Protein AF-A0A957U032-F1 (afdb_monomer)

Structure (mmCIF, N/CA/C/O backbone):
data_AF-A0A957U032-F1
#
_entry.id   AF-A0A957U032-F1
#
loop_
_atom_site.group_PDB
_atom_site.id
_atom_site.type_symbol
_atom_site.label_atom_id
_atom_site.label_alt_id
_atom_site.label_comp_id
_atom_site.label_asym_id
_atom_site.label_entity_id
_atom_site.label_seq_id
_atom_site.pdbx_PDB_ins_code
_atom_site.Cartn_x
_atom_site.Cartn_y
_atom_site.Cartn_z
_atom_site.occupancy
_atom_site.B_iso_or_equiv
_atom_site.auth_seq_id
_atom_site.auth_comp_id
_atom_site.auth_asym_id
_atom_site.auth_atom_id
_atom_site.pdbx_PDB_model_num
ATOM 1 N N . TRP A 1 1 ? 12.191 -0.478 -5.167 1.00 81.12 1 TRP A N 1
ATOM 2 C CA . TRP A 1 1 ? 11.849 0.961 -5.157 1.00 81.12 1 TRP A CA 1
ATOM 3 C C . TRP A 1 1 ? 10.814 1.376 -6.224 1.00 81.12 1 TRP A C 1
ATOM 5 O O . TRP A 1 1 ? 9.989 2.217 -5.914 1.00 81.12 1 TRP A O 1
ATOM 15 N N . ARG A 1 2 ? 10.763 0.808 -7.448 1.00 90.50 2 ARG A N 1
ATOM 16 C CA . ARG A 1 2 ? 9.747 1.198 -8.472 1.00 90.50 2 ARG A CA 1
ATOM 17 C C . ARG A 1 2 ? 8.298 1.026 -8.0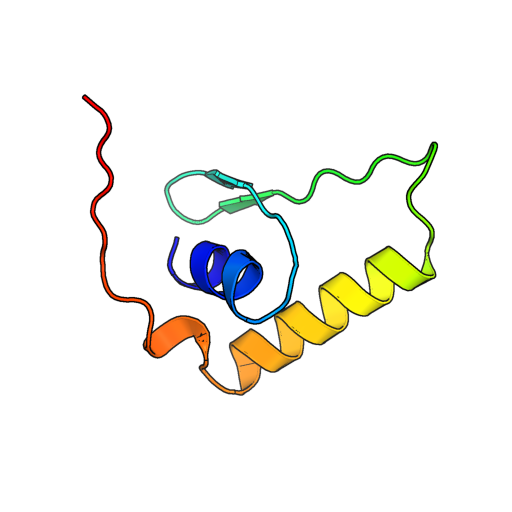19 1.00 90.50 2 ARG A C 1
ATOM 19 O O . ARG A 1 2 ? 7.483 1.923 -8.180 1.00 90.50 2 ARG A O 1
ATOM 26 N N . ILE A 1 3 ? 7.999 -0.138 -7.443 1.00 91.56 3 ILE A N 1
ATOM 27 C CA . ILE A 1 3 ? 6.666 -0.464 -6.919 1.00 91.56 3 ILE A CA 1
ATOM 28 C C . ILE A 1 3 ? 6.306 0.470 -5.758 1.00 91.56 3 ILE A C 1
ATOM 30 O O . ILE A 1 3 ? 5.192 0.962 -5.706 1.00 91.56 3 ILE A O 1
ATOM 34 N N . ASP A 1 4 ? 7.266 0.772 -4.886 1.00 92.44 4 ASP A N 1
ATOM 35 C CA . ASP A 1 4 ? 7.109 1.706 -3.765 1.00 92.44 4 ASP A CA 1
ATOM 36 C C . ASP A 1 4 ? 6.743 3.125 -4.243 1.00 92.44 4 ASP A C 1
ATOM 38 O O . ASP A 1 4 ? 5.735 3.680 -3.815 1.00 92.44 4 ASP A O 1
ATOM 42 N N . GLN A 1 5 ? 7.458 3.658 -5.239 1.00 91.69 5 GLN A N 1
ATOM 43 C CA . GLN A 1 5 ? 7.106 4.937 -5.869 1.00 91.69 5 GLN A CA 1
ATOM 44 C C . GLN A 1 5 ? 5.718 4.903 -6.513 1.00 91.69 5 GLN A C 1
ATOM 46 O O . GLN A 1 5 ? 4.926 5.831 -6.360 1.00 91.69 5 GLN A O 1
ATOM 51 N N . ALA A 1 6 ? 5.397 3.819 -7.209 1.00 93.12 6 ALA A N 1
ATOM 52 C CA . ALA A 1 6 ? 4.093 3.663 -7.824 1.00 93.12 6 ALA A CA 1
ATOM 53 C C . ALA A 1 6 ? 2.968 3.612 -6.777 1.00 93.12 6 ALA A C 1
ATOM 55 O O . ALA A 1 6 ? 1.911 4.201 -6.987 1.00 93.12 6 ALA A O 1
ATOM 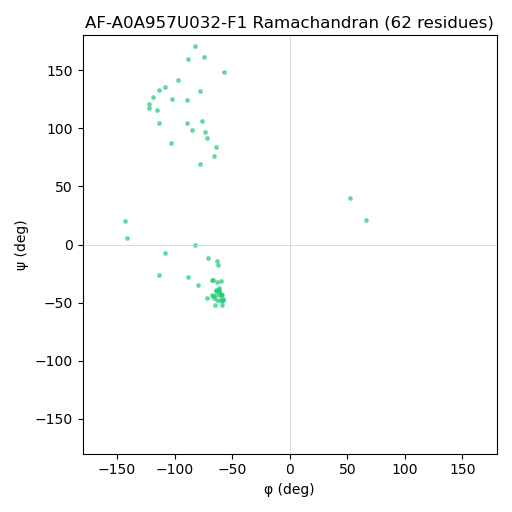56 N N . MET A 1 7 ? 3.185 2.945 -5.642 1.00 93.31 7 MET A N 1
ATOM 57 C CA . MET A 1 7 ? 2.213 2.885 -4.550 1.00 93.31 7 MET A CA 1
ATOM 58 C C . MET A 1 7 ? 1.895 4.287 -4.012 1.00 93.31 7 MET A C 1
ATOM 60 O O . MET A 1 7 ? 0.719 4.617 -3.855 1.00 93.31 7 MET A O 1
ATOM 64 N N . ILE A 1 8 ? 2.920 5.128 -3.834 1.00 92.88 8 ILE A N 1
ATOM 65 C CA . ILE A 1 8 ? 2.771 6.511 -3.358 1.00 92.88 8 ILE A CA 1
ATOM 66 C C . ILE A 1 8 ? 1.992 7.356 -4.373 1.00 92.88 8 ILE A C 1
ATOM 68 O O . ILE A 1 8 ? 1.004 7.996 -4.021 1.00 92.88 8 ILE A O 1
ATOM 72 N N . HIS A 1 9 ? 2.416 7.343 -5.639 1.00 91.19 9 HIS A N 1
ATOM 73 C CA . HIS A 1 9 ? 1.927 8.300 -6.641 1.00 91.19 9 HIS A CA 1
ATOM 74 C C . HIS A 1 9 ? 0.659 7.855 -7.378 1.00 91.19 9 HIS A C 1
ATOM 76 O O . HIS A 1 9 ? -0.096 8.706 -7.837 1.00 91.19 9 HIS A O 1
ATOM 82 N N . ALA A 1 10 ? 0.422 6.547 -7.523 1.00 91.00 10 ALA A N 1
ATOM 83 C CA . ALA A 1 10 ? -0.699 6.008 -8.303 1.00 91.00 10 ALA A CA 1
ATOM 84 C C . ALA A 1 10 ? -1.754 5.272 -7.463 1.00 91.00 10 ALA A C 1
ATOM 86 O O . ALA A 1 10 ? -2.909 5.216 -7.878 1.00 91.00 10 ALA A O 1
ATOM 87 N N . ALA A 1 11 ? -1.394 4.712 -6.301 1.00 90.94 11 ALA A N 1
ATOM 88 C CA . ALA A 1 11 ? -2.325 3.948 -5.457 1.00 90.94 11 ALA A CA 1
ATOM 89 C C . ALA A 1 11 ? -2.731 4.667 -4.157 1.00 90.94 11 ALA A C 1
ATOM 91 O O . ALA A 1 11 ? -3.621 4.183 -3.451 1.00 90.94 11 ALA A O 1
ATOM 92 N N . ASN A 1 12 ? -2.106 5.812 -3.847 1.00 92.06 12 ASN A N 1
ATOM 93 C CA . ASN A 1 12 ? -2.257 6.526 -2.577 1.00 92.06 12 ASN A CA 1
ATOM 94 C C . ASN A 1 12 ? -2.011 5.612 -1.357 1.00 92.06 12 ASN A C 1
ATOM 96 O O . ASN A 1 12 ? -2.739 5.650 -0.367 1.00 92.06 12 ASN A O 1
ATOM 100 N N . VAL A 1 13 ? -1.006 4.741 -1.459 1.00 93.31 13 VAL A N 1
ATOM 101 C CA . VAL A 1 13 ? -0.529 3.878 -0.374 1.00 93.31 13 VAL A CA 1
ATOM 102 C C . VAL A 1 13 ? 0.876 4.344 -0.026 1.00 93.31 13 VAL A C 1
ATOM 104 O O . VAL A 1 13 ? 1.686 4.533 -0.928 1.00 93.31 13 VAL A O 1
ATOM 107 N N . LEU A 1 14 ? 1.172 4.523 1.263 1.00 92.75 14 LEU A N 1
ATOM 108 C CA . LEU A 1 14 ? 2.476 4.992 1.746 1.00 92.75 14 LEU A CA 1
ATOM 109 C C . LEU A 1 14 ? 3.311 3.831 2.319 1.00 92.75 14 LEU A C 1
ATOM 111 O O . LEU A 1 14 ? 3.228 3.545 3.516 1.00 92.75 14 LEU A O 1
ATOM 115 N N . PRO A 1 15 ? 4.088 3.126 1.479 1.00 92.62 15 PRO A N 1
ATOM 116 C CA . PRO A 1 15 ? 5.097 2.173 1.919 1.00 92.62 15 PRO A CA 1
ATOM 117 C C . PRO A 1 15 ? 6.431 2.823 2.311 1.00 92.62 15 PRO A C 1
ATOM 119 O O . PRO A 1 15 ? 6.683 4.002 2.074 1.00 92.62 15 PRO A O 1
ATOM 122 N N . ASP A 1 16 ? 7.298 1.996 2.894 1.00 92.19 16 ASP A N 1
ATOM 123 C CA . ASP A 1 16 ? 8.723 2.268 3.073 1.00 92.19 16 ASP A CA 1
ATOM 124 C C . ASP A 1 16 ? 9.560 1.165 2.406 1.00 92.19 16 ASP A C 1
ATOM 126 O O . ASP A 1 16 ? 9.508 -0.006 2.805 1.00 92.19 16 ASP A O 1
ATOM 130 N N . PHE A 1 17 ? 10.353 1.531 1.399 1.00 91.00 17 PHE A N 1
ATOM 131 C CA . PHE A 1 17 ? 11.281 0.621 0.736 1.00 91.00 17 PHE A CA 1
ATOM 132 C C . PHE A 1 17 ? 12.559 0.398 1.556 1.00 91.00 17 PHE A C 1
ATOM 134 O O . PHE A 1 17 ? 13.246 1.329 1.977 1.00 91.00 17 PHE A O 1
ATOM 141 N N . ARG A 1 18 ? 12.942 -0.870 1.709 1.00 87.38 18 ARG A N 1
ATOM 142 C CA . ARG A 1 18 ? 14.195 -1.309 2.321 1.00 87.38 18 ARG A CA 1
ATOM 143 C C . ARG A 1 18 ? 14.969 -2.163 1.331 1.00 87.38 18 ARG A C 1
ATOM 145 O O . ARG A 1 18 ? 14.497 -3.211 0.900 1.00 87.38 18 ARG A O 1
ATOM 152 N N . ALA A 1 19 ? 16.178 -1.722 1.005 1.00 83.12 19 ALA A N 1
ATOM 153 C CA . ALA A 1 19 ? 17.073 -2.477 0.143 1.00 83.12 19 ALA A CA 1
ATOM 154 C C . ALA A 1 19 ? 17.356 -3.888 0.714 1.00 83.12 19 ALA A C 1
ATOM 156 O O . ALA A 1 19 ? 17.407 -4.052 1.938 1.00 83.12 19 ALA A O 1
ATOM 157 N N . PRO A 1 20 ? 17.574 -4.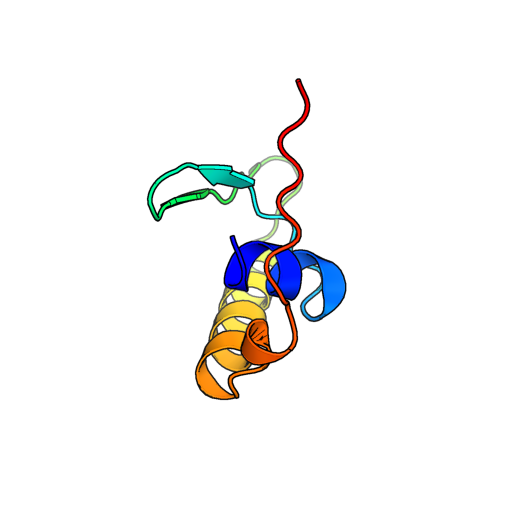894 -0.150 1.00 84.44 20 PRO A N 1
ATOM 158 C CA . PRO A 1 20 ? 17.556 -4.791 -1.611 1.00 84.44 20 PRO A CA 1
ATOM 159 C C . PRO A 1 20 ? 16.140 -4.795 -2.210 1.00 84.44 20 PRO A C 1
ATOM 161 O O . PRO A 1 20 ? 15.910 -4.051 -3.154 1.00 84.44 20 PRO A O 1
ATOM 164 N N . ASP A 1 21 ? 15.184 -5.529 -1.628 1.00 86.56 21 ASP A N 1
ATOM 165 C CA . ASP A 1 21 ? 13.901 -5.834 -2.290 1.00 86.56 21 ASP A CA 1
ATOM 166 C C . ASP A 1 21 ? 12.680 -5.845 -1.346 1.00 86.56 21 ASP A C 1
ATOM 168 O O . ASP A 1 21 ? 11.637 -6.407 -1.676 1.00 86.56 21 ASP A O 1
ATOM 172 N N . ASN A 1 22 ? 12.768 -5.213 -0.172 1.00 89.69 22 ASN A N 1
ATOM 173 C CA . ASN A 1 22 ? 11.682 -5.214 0.810 1.00 89.69 22 ASN A CA 1
ATOM 174 C C . ASN A 1 22 ? 10.810 -3.957 0.732 1.00 89.69 22 ASN A C 1
ATOM 176 O O . ASN A 1 22 ? 11.299 -2.838 0.602 1.00 89.69 22 ASN A O 1
ATOM 180 N N . ILE A 1 23 ? 9.504 -4.147 0.906 1.00 9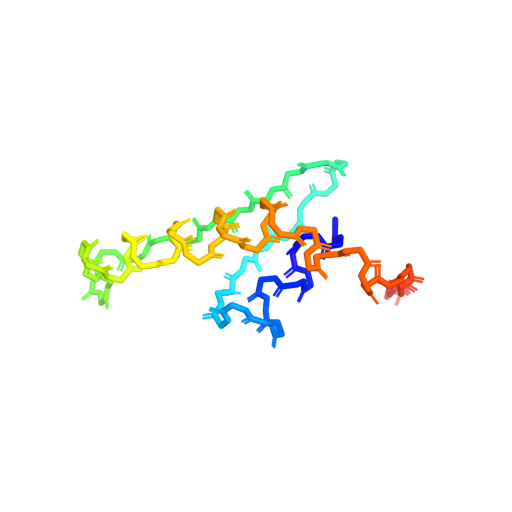2.06 23 ILE A N 1
ATOM 181 C CA . ILE A 1 23 ? 8.517 -3.083 1.102 1.00 92.06 23 ILE A CA 1
ATOM 182 C C . ILE A 1 23 ? 7.878 -3.299 2.472 1.00 92.06 23 ILE A C 1
ATOM 184 O O . ILE A 1 23 ? 7.412 -4.397 2.775 1.00 92.06 23 ILE A O 1
ATOM 188 N N . ARG A 1 24 ? 7.876 -2.265 3.314 1.00 93.75 24 ARG A N 1
ATOM 189 C CA . ARG A 1 24 ? 7.275 -2.303 4.651 1.00 93.75 24 ARG A CA 1
ATOM 190 C C . ARG A 1 24 ? 6.003 -1.469 4.678 1.00 93.75 24 ARG A C 1
ATOM 192 O O . ARG A 1 24 ? 5.988 -0.341 4.195 1.00 93.75 24 ARG A O 1
ATOM 199 N N . LEU A 1 25 ? 4.964 -2.023 5.295 1.00 92.62 25 LEU A N 1
ATOM 200 C CA . LEU A 1 25 ? 3.699 -1.345 5.561 1.00 92.62 25 LEU A CA 1
ATOM 201 C C . LEU A 1 25 ? 3.528 -1.219 7.076 1.00 92.62 25 LEU A C 1
ATOM 203 O O . LEU A 1 25 ? 3.453 -2.222 7.786 1.00 92.62 25 LEU A O 1
ATOM 207 N N . GLY A 1 26 ? 3.517 0.016 7.573 1.00 92.88 26 GLY A N 1
ATOM 208 C CA . GLY A 1 26 ? 3.293 0.305 8.986 1.00 92.88 26 GLY A CA 1
ATOM 209 C C . GLY A 1 26 ? 1.802 0.376 9.291 1.00 92.88 26 GLY A C 1
ATOM 210 O O . GLY A 1 26 ? 1.184 1.408 9.058 1.00 92.88 26 GLY A O 1
ATOM 211 N N . ILE A 1 27 ? 1.225 -0.702 9.819 1.00 93.38 27 ILE A N 1
ATOM 2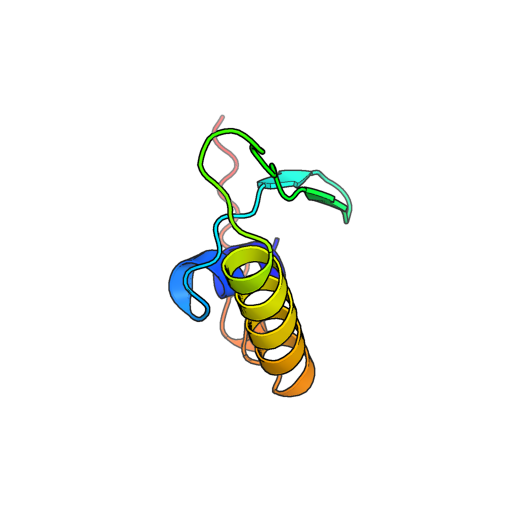12 C CA . ILE A 1 27 ? -0.183 -0.731 10.239 1.00 93.38 27 ILE A CA 1
ATOM 213 C C . ILE A 1 27 ? -0.265 -0.277 11.695 1.00 93.38 27 ILE A C 1
ATOM 215 O O . ILE A 1 27 ? 0.384 -0.854 12.568 1.00 93.38 27 ILE A O 1
ATOM 219 N N . THR A 1 28 ? -1.069 0.748 11.966 1.00 94.62 28 THR A N 1
ATOM 220 C CA . THR A 1 28 ? -1.250 1.312 13.309 1.00 94.62 28 THR A CA 1
ATOM 221 C C . THR A 1 28 ? -2.685 1.064 13.785 1.00 94.62 28 THR A C 1
ATOM 223 O O . THR A 1 28 ? -3.617 1.744 13.353 1.00 94.62 28 THR A O 1
ATOM 226 N N . PRO A 1 29 ? -2.906 0.102 14.701 1.00 93.06 29 PRO A N 1
ATOM 227 C CA . PRO A 1 29 ? -4.258 -0.334 15.067 1.00 93.06 29 PRO A CA 1
ATOM 228 C C . PRO A 1 29 ? -5.146 0.748 15.694 1.00 93.06 29 PRO A C 1
ATOM 230 O O . PRO A 1 29 ? -6.356 0.578 15.755 1.00 93.06 29 PRO A O 1
ATOM 233 N N . LEU A 1 30 ? -4.559 1.845 16.189 1.00 96.94 30 LEU A N 1
ATOM 234 C CA . LEU A 1 30 ? -5.302 2.921 16.847 1.00 96.94 30 LEU A CA 1
ATOM 235 C C . LEU A 1 30 ? -6.214 3.691 15.878 1.00 96.94 30 LEU A C 1
ATOM 237 O O . LEU A 1 30 ? -7.244 4.203 16.303 1.00 96.94 30 LEU A O 1
ATOM 241 N N . TYR A 1 31 ? -5.828 3.794 14.605 1.00 95.50 31 TYR A N 1
ATOM 242 C CA . TYR A 1 31 ? -6.547 4.597 13.610 1.00 95.50 31 TYR A CA 1
ATOM 243 C C . TYR A 1 31 ? -6.609 3.959 12.218 1.00 95.50 31 TYR A C 1
ATOM 245 O O . TYR A 1 31 ? -7.104 4.594 11.298 1.00 95.50 31 TYR A O 1
ATOM 253 N N . THR A 1 32 ? -6.122 2.724 12.058 1.00 95.75 32 THR A N 1
ATOM 254 C CA . THR A 1 32 ? -6.236 1.970 10.804 1.00 95.75 32 THR A CA 1
ATOM 255 C C . THR A 1 32 ? -7.353 0.936 10.923 1.00 95.75 32 THR A C 1
ATOM 257 O O . THR A 1 32 ? -7.333 0.093 11.823 1.00 95.75 32 THR A O 1
ATOM 260 N N . THR A 1 33 ? -8.308 0.966 10.002 1.00 96.94 33 THR A N 1
ATOM 261 C CA . THR A 1 33 ? -9.400 -0.008 9.897 1.00 96.94 33 THR A CA 1
ATOM 262 C C . THR A 1 33 ? -9.011 -1.211 9.030 1.00 96.94 33 THR A C 1
ATOM 264 O O . THR A 1 33 ? -8.100 -1.150 8.203 1.00 96.94 33 THR A O 1
ATOM 267 N N . PHE A 1 34 ? -9.724 -2.332 9.182 1.00 96.44 34 PHE A N 1
ATOM 268 C CA . PHE A 1 34 ? -9.527 -3.502 8.315 1.00 96.44 34 PHE A CA 1
ATOM 269 C C . PHE A 1 34 ? -9.856 -3.217 6.844 1.00 96.44 34 PHE A C 1
ATOM 271 O O . PHE A 1 34 ? -9.220 -3.789 5.960 1.00 96.44 34 PHE A O 1
ATOM 278 N N . GLU A 1 35 ? -10.821 -2.333 6.584 1.00 97.44 35 GLU A N 1
ATOM 279 C CA . GLU A 1 35 ? -11.206 -1.925 5.231 1.00 97.44 35 GLU A CA 1
ATOM 280 C C . GLU A 1 35 ? -10.083 -1.142 4.545 1.00 97.44 35 GLU A C 1
ATOM 282 O O . GLU A 1 35 ? -9.714 -1.472 3.424 1.00 97.44 35 GLU A O 1
ATOM 287 N N . GLU A 1 36 ? -9.442 -0.198 5.241 1.00 95.94 36 GLU A N 1
ATOM 288 C CA . GLU A 1 36 ? -8.288 0.538 4.701 1.00 95.94 36 GLU A CA 1
ATOM 289 C C . GLU A 1 36 ? -7.111 -0.387 4.364 1.00 95.94 36 GLU A C 1
ATOM 291 O O . GLU A 1 36 ? -6.434 -0.194 3.353 1.00 95.94 36 GLU A O 1
ATOM 296 N N . ILE A 1 37 ? -6.878 -1.422 5.179 1.00 9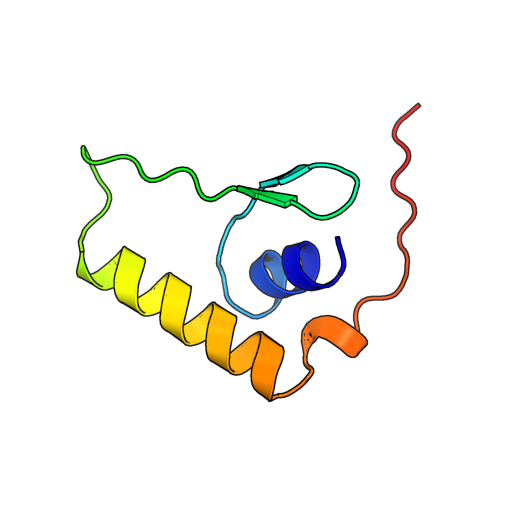5.81 37 ILE A N 1
ATOM 297 C CA . ILE A 1 37 ? -5.847 -2.432 4.899 1.00 95.81 37 ILE A CA 1
ATOM 298 C C . ILE A 1 37 ? -6.213 -3.224 3.642 1.00 95.81 37 ILE A C 1
ATOM 300 O O . ILE A 1 37 ? -5.362 -3.429 2.774 1.00 95.81 37 ILE A O 1
ATOM 304 N N . TRP A 1 38 ? -7.467 -3.666 3.531 1.00 96.81 38 TRP A N 1
ATOM 305 C CA . TRP A 1 38 ? -7.955 -4.392 2.361 1.00 96.81 38 TRP A CA 1
ATOM 306 C C . TRP A 1 38 ? -7.806 -3.560 1.083 1.00 96.81 38 TRP A C 1
ATOM 308 O O . TRP A 1 38 ? -7.226 -4.029 0.101 1.00 96.81 38 TRP A O 1
ATOM 318 N N . ASP A 1 39 ? -8.247 -2.306 1.127 1.00 96.94 39 ASP A N 1
ATOM 319 C CA . ASP A 1 39 ? -8.138 -1.345 0.036 1.00 96.94 39 ASP A CA 1
ATOM 320 C C . ASP A 1 39 ? -6.687 -1.126 -0.391 1.00 96.94 39 ASP A C 1
ATOM 322 O O . ASP A 1 39 ? -6.372 -1.186 -1.582 1.00 96.94 39 ASP A O 1
ATOM 326 N N . ALA A 1 40 ? -5.782 -0.918 0.567 1.00 95.56 40 ALA A N 1
ATOM 327 C CA . ALA A 1 40 ? -4.364 -0.748 0.281 1.00 95.56 40 ALA A CA 1
ATOM 328 C C . ALA A 1 40 ? -3.778 -1.979 -0.430 1.00 95.56 40 ALA A C 1
ATOM 330 O O . ALA A 1 40 ? -3.038 -1.838 -1.410 1.00 95.56 40 ALA A O 1
ATOM 331 N N . VAL A 1 41 ? -4.137 -3.190 0.010 1.00 95.88 41 VAL A N 1
ATOM 332 C CA . VAL A 1 41 ? -3.681 -4.443 -0.613 1.00 95.88 41 VAL A CA 1
ATOM 333 C C . VAL A 1 41 ? -4.260 -4.609 -2.019 1.00 95.88 41 VAL A C 1
ATOM 335 O O . VAL A 1 41 ? -3.514 -4.954 -2.938 1.00 95.88 41 VAL A O 1
ATOM 338 N N . MET A 1 42 ? -5.550 -4.328 -2.224 1.00 97.81 42 MET A N 1
ATOM 339 C CA . MET A 1 42 ? -6.189 -4.419 -3.543 1.00 97.81 42 MET A CA 1
ATOM 340 C C . MET A 1 42 ? -5.581 -3.435 -4.542 1.00 97.81 42 MET A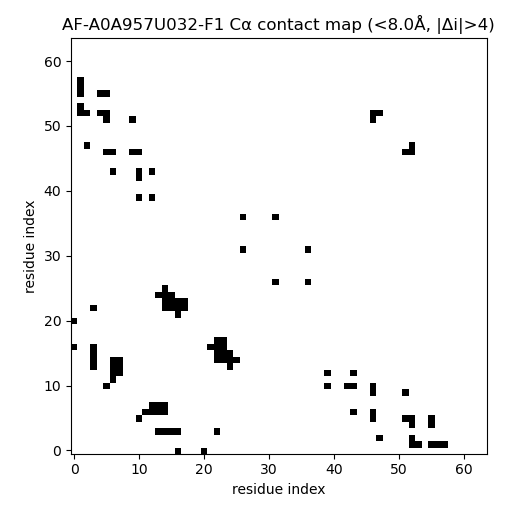 C 1
ATOM 342 O O . MET A 1 42 ? -5.166 -3.845 -5.625 1.00 97.81 42 MET A O 1
ATOM 346 N N . ARG A 1 43 ? -5.410 -2.167 -4.157 1.00 95.44 43 ARG A N 1
ATOM 347 C CA . ARG A 1 43 ? -4.780 -1.157 -5.023 1.00 95.44 43 ARG A CA 1
ATOM 348 C C . ARG A 1 43 ? -3.339 -1.527 -5.367 1.00 95.44 43 ARG A C 1
ATOM 350 O O . ARG A 1 43 ? -2.915 -1.365 -6.509 1.00 95.44 43 ARG A O 1
ATOM 357 N N . THR A 1 44 ? -2.596 -2.073 -4.402 1.00 94.88 44 THR A N 1
ATOM 358 C CA . THR A 1 44 ? -1.222 -2.549 -4.630 1.00 94.88 44 THR A CA 1
ATOM 359 C C . THR A 1 44 ? -1.193 -3.719 -5.613 1.00 94.88 44 THR A C 1
ATOM 361 O O . THR A 1 44 ? -0.367 -3.736 -6.525 1.00 94.88 44 THR A O 1
ATOM 364 N N . ARG A 1 45 ? -2.109 -4.684 -5.471 1.00 95.75 45 ARG A N 1
ATOM 365 C CA . ARG A 1 45 ? -2.251 -5.806 -6.407 1.00 95.75 45 ARG A CA 1
ATOM 366 C C . ARG A 1 45 ? -2.531 -5.305 -7.820 1.00 95.75 45 ARG A C 1
ATOM 368 O O . ARG A 1 45 ? -1.822 -5.699 -8.743 1.00 95.75 45 ARG A O 1
ATOM 375 N N . ASP A 1 46 ? -3.532 -4.448 -7.987 1.00 96.38 46 ASP A N 1
ATOM 376 C CA . ASP A 1 46 ? -3.947 -3.958 -9.302 1.00 96.38 46 ASP A CA 1
ATOM 377 C C . ASP A 1 46 ? -2.828 -3.164 -9.981 1.00 96.38 46 ASP A C 1
ATOM 379 O O . ASP A 1 46 ? -2.573 -3.329 -11.173 1.00 96.38 46 ASP A O 1
ATOM 383 N N . LEU A 1 47 ? -2.091 -2.363 -9.213 1.00 94.69 47 LEU A N 1
ATOM 384 C CA . LEU A 1 47 ? -0.919 -1.634 -9.684 1.00 94.69 47 LEU A CA 1
ATOM 385 C C . LEU A 1 47 ? 0.170 -2.561 -10.237 1.00 94.69 47 LEU A C 1
ATOM 387 O O . LEU A 1 47 ? 0.756 -2.267 -11.284 1.00 94.69 47 LEU A O 1
ATOM 391 N N . VAL A 1 48 ? 0.449 -3.668 -9.545 1.00 94.19 48 VAL A N 1
ATOM 392 C CA . VAL A 1 48 ? 1.462 -4.646 -9.967 1.00 94.19 48 VAL A CA 1
ATOM 393 C C . VAL A 1 48 ? 0.980 -5.436 -11.180 1.00 94.19 48 VAL A C 1
ATOM 395 O O . VAL A 1 48 ? 1.722 -5.563 -12.150 1.00 94.19 48 VAL A O 1
ATOM 398 N N . VAL A 1 49 ? -0.263 -5.921 -11.164 1.00 96.81 49 VAL A N 1
ATOM 399 C CA . VAL A 1 49 ? -0.841 -6.710 -12.264 1.00 96.81 49 VAL A CA 1
ATOM 400 C C . VAL A 1 49 ? -0.895 -5.904 -13.561 1.00 96.81 49 VAL A C 1
ATOM 402 O O . VAL A 1 49 ? -0.558 -6.427 -14.619 1.00 96.81 49 VAL A O 1
ATOM 405 N N . ASN A 1 50 ? -1.257 -4.623 -13.482 1.00 95.75 50 ASN A N 1
ATOM 406 C CA . ASN A 1 50 ? -1.338 -3.744 -14.647 1.00 95.75 50 ASN A CA 1
ATOM 407 C C . ASN A 1 50 ? 0.020 -3.153 -15.066 1.00 95.75 50 ASN A C 1
ATOM 409 O O . ASN A 1 50 ? 0.082 -2.385 -16.023 1.00 95.75 50 ASN A O 1
ATOM 413 N N . GLY A 1 51 ? 1.112 -3.469 -14.360 1.00 93.62 51 GLY A N 1
ATOM 414 C CA . GLY A 1 51 ? 2.450 -2.985 -14.709 1.00 93.62 51 GLY A CA 1
ATOM 415 C C . GLY A 1 51 ? 2.631 -1.471 -14.564 1.00 93.62 51 GLY A C 1
ATOM 416 O O . GLY A 1 51 ? 3.559 -0.912 -15.145 1.00 93.62 51 GLY A O 1
ATOM 417 N N . ILE A 1 52 ? 1.792 -0.790 -13.777 1.00 91.06 52 ILE A N 1
ATOM 418 C CA . ILE A 1 52 ? 1.826 0.678 -13.626 1.00 91.06 52 ILE A CA 1
ATOM 419 C C . ILE A 1 52 ? 3.187 1.138 -13.087 1.00 91.06 52 ILE A C 1
ATOM 421 O O . ILE A 1 52 ? 3.691 2.189 -13.464 1.00 91.06 52 ILE A O 1
ATOM 425 N N . TYR A 1 53 ? 3.852 0.319 -12.268 1.00 90.19 53 TYR A N 1
ATOM 426 C CA . TYR A 1 53 ? 5.189 0.613 -11.746 1.00 90.19 53 TYR A CA 1
ATOM 427 C C . TYR A 1 53 ? 6.287 0.720 -12.823 1.00 90.19 53 TYR A C 1
ATOM 429 O O . TYR A 1 53 ? 7.381 1.213 -12.537 1.00 90.19 53 TYR A O 1
ATOM 437 N N . VAL A 1 54 ? 6.033 0.269 -14.058 1.00 90.00 54 VAL A N 1
ATOM 438 C CA . VAL A 1 54 ? 7.012 0.325 -15.153 1.00 90.00 54 VAL A CA 1
ATOM 439 C C . VAL A 1 54 ? 7.316 1.770 -15.559 1.00 90.00 54 VAL A C 1
ATOM 441 O O . VAL A 1 54 ? 8.457 2.065 -15.909 1.00 90.00 54 VAL A O 1
ATOM 444 N N . GLN A 1 55 ? 6.356 2.685 -15.426 1.00 87.38 55 GLN A N 1
ATOM 445 C CA . GLN A 1 55 ? 6.549 4.101 -15.767 1.00 87.38 55 GLN A CA 1
ATOM 446 C C . GLN A 1 55 ? 7.469 4.857 -14.792 1.00 87.38 55 GLN A C 1
ATOM 448 O O . GLN A 1 55 ? 7.883 5.976 -15.075 1.00 87.38 55 GLN A O 1
ATOM 453 N N . TYR A 1 56 ? 7.799 4.258 -13.644 1.00 83.25 56 TYR A N 1
ATOM 454 C CA . TYR A 1 56 ? 8.699 4.855 -12.663 1.00 83.25 56 TYR A CA 1
ATOM 455 C C . TYR A 1 56 ? 10.137 4.444 -13.000 1.00 83.25 56 TYR A C 1
ATOM 457 O O . TYR A 1 56 ? 10.537 3.287 -12.809 1.00 83.25 56 TYR A O 1
ATOM 465 N N . GLU A 1 57 ? 10.887 5.392 -13.561 1.00 69.94 57 GLU A N 1
ATOM 466 C CA . GLU A 1 57 ? 12.315 5.276 -13.873 1.00 69.94 57 GLU A CA 1
ATOM 467 C C . GLU A 1 57 ? 13.204 5.374 -12.621 1.00 69.94 57 GLU A C 1
ATOM 469 O O . GLU A 1 57 ? 12.744 5.864 -11.586 1.00 69.94 57 GLU A O 1
ATOM 474 N N . PRO A 1 58 ? 14.474 4.909 -12.680 1.00 61.16 58 PRO A N 1
ATOM 475 C CA . PRO A 1 58 ? 15.434 4.994 -11.579 1.00 61.16 58 PRO A CA 1
ATOM 476 C C . PRO A 1 58 ? 15.786 6.433 -11.230 1.00 61.16 58 PRO A C 1
ATOM 478 O O . PRO A 1 58 ? 16.824 6.953 -11.620 1.00 61.16 58 PRO A O 1
ATOM 481 N N . ALA A 1 59 ? 14.951 7.063 -10.409 1.00 56.97 59 ALA A N 1
ATOM 482 C CA . ALA A 1 59 ? 15.381 8.192 -9.610 1.00 56.97 59 ALA A CA 1
ATOM 483 C C . ALA A 1 59 ? 16.291 7.639 -8.508 1.00 56.97 59 ALA A C 1
ATOM 485 O O . ALA A 1 59 ? 15.834 7.207 -7.447 1.00 56.97 59 ALA A O 1
ATOM 486 N N . ALA A 1 60 ? 17.593 7.594 -8.788 1.00 52.00 60 ALA A N 1
ATOM 487 C CA . ALA A 1 60 ? 18.615 7.382 -7.779 1.00 52.00 60 ALA A CA 1
ATOM 488 C C . ALA A 1 60 ? 18.631 8.594 -6.836 1.00 52.00 60 ALA A C 1
ATOM 490 O O . ALA A 1 60 ? 19.510 9.445 -6.912 1.00 52.00 60 ALA A O 1
ATOM 491 N N . ASN A 1 61 ? 17.657 8.676 -5.931 1.00 56.69 61 ASN A N 1
ATOM 492 C CA . ASN A 1 61 ? 17.734 9.569 -4.783 1.00 56.69 61 ASN A CA 1
ATOM 493 C C . ASN A 1 61 ? 18.648 8.915 -3.742 1.00 56.69 61 ASN A C 1
ATOM 495 O O . ASN A 1 61 ? 18.210 8.447 -2.693 1.00 56.69 61 ASN A O 1
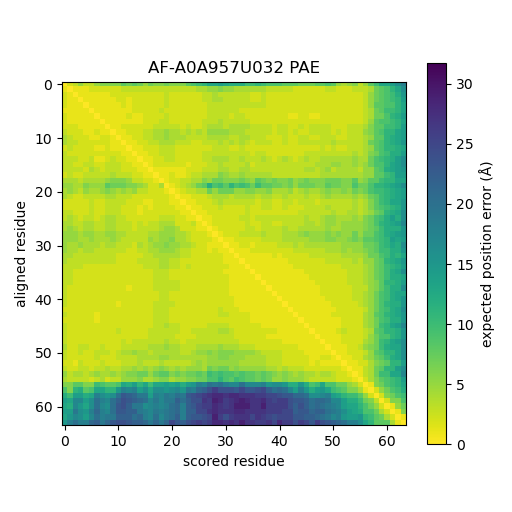ATOM 499 N N . VAL A 1 62 ? 19.938 8.848 -4.081 1.00 50.12 62 VAL A N 1
ATOM 500 C CA . VAL A 1 62 ? 21.008 8.706 -3.097 1.00 50.12 62 VAL A CA 1
ATOM 501 C C . VAL A 1 62 ? 21.113 10.070 -2.430 1.00 50.12 62 VAL A C 1
ATOM 503 O O . VAL A 1 62 ? 21.694 11.000 -2.981 1.00 50.12 62 VAL A O 1
ATOM 506 N N . VAL A 1 63 ? 20.461 10.216 -1.281 1.00 50.06 63 VAL A N 1
ATOM 507 C CA . VAL A 1 63 ? 20.711 11.356 -0.401 1.00 50.06 63 VAL A CA 1
ATOM 508 C C . VAL A 1 63 ? 22.042 11.067 0.291 1.00 50.06 63 VAL A C 1
ATOM 510 O O . VAL A 1 63 ? 22.119 10.146 1.104 1.00 50.06 63 VAL A O 1
ATOM 513 N N . THR A 1 64 ? 23.084 11.781 -0.136 1.00 37.28 64 THR A N 1
ATOM 514 C CA . THR A 1 64 ? 24.425 11.791 0.469 1.00 37.28 64 THR A CA 1
ATOM 515 C C . THR A 1 64 ? 24.414 12.496 1.819 1.00 37.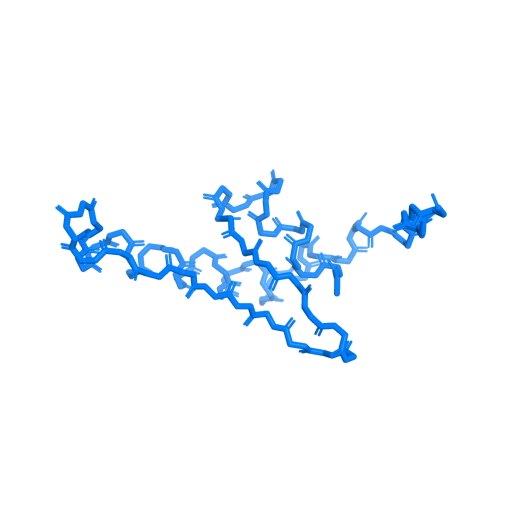28 64 THR A C 1
ATOM 517 O O . THR A 1 64 ? 23.665 13.492 1.949 1.00 37.28 64 THR A O 1
#

Foldseek 3Di:
DLLQVCLVPPLVAHWDDDPPGDIDHDDDVVPDDPVNVVSSVVSSVVCVVVVVSVPDDPPPPPPD

pLDDT: mean 87.88, std 13.55, range [37.28, 97.81]

Radius of gyration: 12.6 Å; Cα contacts (8 Å, |Δi|>4): 57; chains: 1; bounding box: 36×18×33 Å

Secondary structure (DSSP, 8-state):
-HHHHHHHHHS----EEETTTEEE----TTT--HHHHHHHHHHHHHHHHTTGGGG---------

Solvent-accessible surface area (backbone atoms only — not comparable to full-atom values): 4033 Å² total; per-residue (Å²): 99,40,59,47,54,32,29,46,77,74,53,76,33,81,60,47,71,41,86,91,85,44,75,45,76,87,82,50,80,91,83,53,53,73,64,60,52,51,49,49,51,50,41,50,49,52,38,58,76,70,47,56,28,68,80,49,69,90,74,80,80,75,82,126

Mean predicted aligned error: 5.4 Å

Sequence (64 aa):
WRIDQAMIHAANVLPDFRAPDNIRLGITPLYTTFEEIWDAVMRTRDLVVNGIYVQYEPAANVVT